Protein AF-C2G5Q7-F1 (afdb_monomer_lite)

Radius of gyration: 16.46 Å; chains: 1; bounding box: 46×24×46 Å

Foldseek 3Di:
DDDDPPDDPVVVVVVVVVVVVQVVVLLVLLVLLCVVVVHDSVQKDFPDWDWDQDPPPPRDIDIDTDIAGPDPVGPCSVVVCVVCVVVSVCCVVDPDPPD

Sequence (99 aa):
MFFSETDLPHVKAQSNGVRSGYYSAAFLLQRILADRLDVDPTEIEIADISMKVLEDGTNRRIAEIILTDELPNGSGFVRFLYNDFQNILSEAMEPSNMN

pLDDT: mean 89.62, std 10.53, range [45.81, 97.69]

Organism: NCBI:txid525372

Structur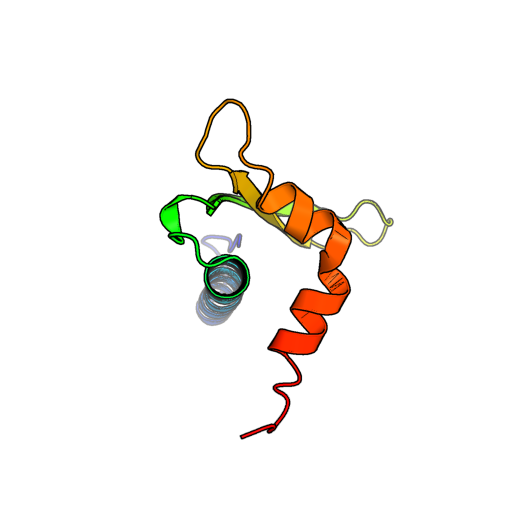e (mmCIF, N/CA/C/O backbone):
data_AF-C2G5Q7-F1
#
_entry.id   AF-C2G5Q7-F1
#
loop_
_atom_site.group_PDB
_atom_site.id
_atom_site.type_symbol
_atom_site.label_atom_id
_atom_site.label_alt_id
_atom_site.label_comp_id
_atom_site.label_asym_id
_atom_site.label_entity_id
_atom_site.label_seq_id
_atom_site.pdbx_PDB_ins_code
_atom_site.Cartn_x
_atom_site.Cartn_y
_atom_site.Cartn_z
_atom_site.occupancy
_atom_site.B_iso_or_equiv
_atom_site.auth_seq_id
_atom_site.auth_comp_id
_atom_site.auth_asym_id
_atom_site.auth_atom_id
_atom_site.pdbx_PDB_model_num
ATOM 1 N N . MET A 1 1 ? -9.479 0.854 15.347 1.00 57.69 1 MET A N 1
ATOM 2 C CA . MET A 1 1 ? -9.819 2.024 14.500 1.00 57.69 1 MET A CA 1
ATOM 3 C C . MET A 1 1 ? -11.041 2.794 14.986 1.00 57.69 1 MET A C 1
ATOM 5 O O . MET A 1 1 ? -11.039 4.002 14.814 1.00 57.69 1 MET A O 1
ATOM 9 N N . PHE A 1 2 ? -12.014 2.156 15.649 1.00 58.06 2 PHE A N 1
ATOM 10 C CA . PHE A 1 2 ? -12.941 2.866 16.532 1.00 58.06 2 PHE A CA 1
ATOM 11 C C . PHE A 1 2 ? -12.643 2.468 17.965 1.00 58.06 2 PHE A C 1
ATOM 13 O O . PHE A 1 2 ? -12.626 1.281 18.284 1.00 58.06 2 PHE A O 1
ATOM 20 N N . PHE A 1 3 ? -12.381 3.469 18.785 1.00 57.62 3 PHE A N 1
ATOM 21 C CA . PHE A 1 3 ? -12.600 3.392 20.212 1.00 57.62 3 PHE A CA 1
ATOM 22 C C . PHE A 1 3 ? -13.836 4.239 20.509 1.00 57.62 3 PHE A C 1
ATOM 24 O O . PHE A 1 3 ? -14.037 5.282 19.885 1.00 57.62 3 PHE A O 1
ATOM 31 N N . SER A 1 4 ? -14.677 3.792 21.429 1.00 67.62 4 SER A N 1
ATOM 32 C CA . SER A 1 4 ? -15.713 4.640 22.001 1.00 67.62 4 SER A CA 1
ATOM 33 C C . SER A 1 4 ? -15.055 5.737 22.838 1.00 67.62 4 SER A C 1
ATOM 35 O O . SER A 1 4 ? -14.019 5.518 23.473 1.00 67.62 4 SER A O 1
ATOM 37 N N . GLU A 1 5 ? -15.665 6.918 22.920 1.00 63.44 5 GLU A N 1
ATOM 38 C CA . GLU A 1 5 ? -15.238 7.935 23.890 1.00 63.44 5 GLU A CA 1
ATOM 39 C C . GLU A 1 5 ? -15.291 7.408 25.330 1.00 63.44 5 GLU A C 1
ATOM 41 O O . GLU A 1 5 ? -14.514 7.851 26.176 1.00 63.44 5 GLU A O 1
ATOM 46 N N . THR A 1 6 ? -16.115 6.389 25.576 1.00 76.88 6 THR A N 1
ATOM 47 C CA . THR A 1 6 ? -16.237 5.694 26.859 1.00 76.88 6 THR A CA 1
ATOM 48 C C . THR A 1 6 ? -15.175 4.617 27.093 1.00 76.88 6 THR A C 1
ATOM 50 O O . THR A 1 6 ? -15.133 4.054 28.184 1.00 76.88 6 THR A O 1
ATOM 53 N N . ASP A 1 7 ? -14.334 4.295 26.105 1.00 81.44 7 ASP A N 1
ATOM 54 C CA . ASP A 1 7 ? -13.329 3.241 26.255 1.00 81.44 7 ASP A CA 1
ATOM 55 C C . ASP A 1 7 ? -12.216 3.652 27.221 1.00 81.44 7 ASP A C 1
ATOM 57 O O . ASP A 1 7 ? -11.796 4.814 27.288 1.00 81.44 7 ASP A O 1
ATOM 61 N N . LEU A 1 8 ? -11.689 2.659 27.941 1.00 88.00 8 LEU A N 1
ATOM 62 C CA . LEU A 1 8 ? -10.557 2.849 28.840 1.00 88.00 8 LEU A CA 1
ATOM 63 C C . LEU A 1 8 ? -9.333 3.368 28.057 1.00 88.00 8 LEU A C 1
ATOM 65 O O . LEU A 1 8 ? -9.108 2.954 26.916 1.00 88.00 8 LEU A O 1
ATOM 69 N N . PRO A 1 9 ? -8.481 4.221 28.657 1.00 85.19 9 PRO A N 1
ATOM 70 C CA . PRO A 1 9 ? -7.353 4.835 27.951 1.00 85.19 9 PRO A CA 1
ATOM 71 C C . PRO A 1 9 ? -6.410 3.840 27.257 1.00 85.19 9 PRO A C 1
ATOM 73 O O . PRO A 1 9 ? -5.950 4.098 26.147 1.00 85.19 9 PRO A O 1
ATOM 76 N N . HIS A 1 10 ? -6.154 2.680 27.868 1.00 84.19 10 HIS A N 1
ATOM 77 C CA . HIS A 1 10 ? -5.281 1.658 27.286 1.00 84.19 10 HIS A CA 1
ATOM 78 C C . HIS A 1 10 ? -5.910 0.958 26.068 1.00 84.19 10 HIS A C 1
ATOM 80 O O . HIS A 1 10 ? -5.193 0.622 25.130 1.00 84.19 10 HIS A O 1
ATOM 86 N N . VAL A 1 11 ? -7.241 0.809 26.030 1.00 84.00 11 VAL A N 1
ATOM 87 C CA . VAL A 1 11 ? -7.979 0.275 24.869 1.00 84.00 11 VAL A CA 1
ATOM 88 C C . VAL A 1 11 ? -7.882 1.249 23.692 1.00 84.00 11 VAL A C 1
ATOM 90 O O . VAL A 1 11 ? -7.595 0.845 22.563 1.00 84.00 11 VAL A O 1
ATOM 93 N N . LYS A 1 12 ? -8.028 2.554 23.962 1.00 83.38 12 LYS A N 1
ATOM 94 C CA . LYS A 1 12 ? -7.824 3.613 22.959 1.00 83.38 12 LYS A CA 1
ATOM 95 C C . LYS A 1 12 ? -6.401 3.590 22.404 1.00 83.38 12 LYS A C 1
ATOM 97 O O . LYS A 1 12 ? -6.214 3.584 21.188 1.00 83.38 12 LYS A O 1
ATOM 102 N N . ALA A 1 13 ? -5.405 3.525 23.290 1.00 84.75 13 ALA A N 1
ATOM 103 C CA . ALA A 1 13 ? -3.995 3.459 22.914 1.00 84.75 13 ALA A CA 1
ATOM 104 C C . ALA A 1 13 ? -3.688 2.226 22.047 1.00 84.75 13 ALA A C 1
ATOM 106 O O . ALA A 1 13 ? -3.049 2.356 21.005 1.00 84.75 13 ALA A O 1
ATOM 107 N N . GLN A 1 14 ? -4.211 1.054 22.416 1.00 85.88 14 GLN A N 1
ATOM 108 C CA . GLN A 1 14 ? -4.064 -0.170 21.628 1.00 85.88 14 GLN A CA 1
ATOM 109 C C . GLN A 1 14 ? -4.706 -0.035 20.239 1.00 85.88 14 GLN A C 1
ATOM 111 O O . GLN A 1 14 ? -4.072 -0.352 19.235 1.00 85.88 14 GLN A O 1
ATOM 116 N N . SER A 1 15 ? -5.937 0.483 20.155 1.00 86.06 15 SER A N 1
ATOM 117 C CA . SER A 1 15 ? -6.619 0.719 18.874 1.00 86.06 15 SER A CA 1
ATOM 118 C C . SER A 1 15 ? -5.839 1.679 17.966 1.00 86.06 15 SER A C 1
ATOM 120 O O . SER A 1 15 ? -5.809 1.481 16.748 1.00 86.06 15 SER A O 1
ATOM 122 N N . ASN A 1 16 ? -5.199 2.699 18.543 1.00 88.75 16 ASN A N 1
ATOM 123 C CA . ASN A 1 16 ? -4.334 3.618 17.807 1.00 88.75 16 ASN A CA 1
ATOM 124 C C . ASN A 1 16 ? -3.049 2.939 17.332 1.00 88.75 16 ASN A C 1
ATOM 126 O O . ASN A 1 16 ? -2.679 3.124 16.180 1.00 88.75 16 ASN A O 1
ATOM 130 N N . GLY A 1 17 ? -2.419 2.104 18.161 1.00 91.75 17 GLY A N 1
ATOM 131 C CA . GLY A 1 17 ? -1.251 1.316 17.756 1.00 91.75 17 GLY A CA 1
ATOM 132 C C . GLY A 1 17 ? -1.552 0.401 16.566 1.00 91.75 17 GLY A C 1
ATOM 133 O O . GLY A 1 17 ? -0.809 0.393 15.589 1.00 91.75 17 GLY A O 1
ATOM 134 N N . VAL A 1 18 ? -2.695 -0.294 16.598 1.00 90.75 18 VAL A N 1
ATOM 135 C CA . VAL A 1 18 ? -3.166 -1.118 15.471 1.00 90.75 18 VAL A CA 1
ATOM 136 C C . VAL A 1 18 ? -3.398 -0.266 14.220 1.00 90.75 18 VAL A C 1
ATOM 138 O O . VAL A 1 18 ? -2.964 -0.641 13.135 1.00 90.75 18 VAL A O 1
ATOM 141 N N . ARG A 1 19 ? -4.044 0.902 14.361 1.00 89.88 19 ARG A N 1
ATOM 142 C CA . ARG A 1 19 ? -4.258 1.840 13.247 1.00 89.88 19 ARG A CA 1
ATOM 143 C C . ARG A 1 19 ? -2.929 2.2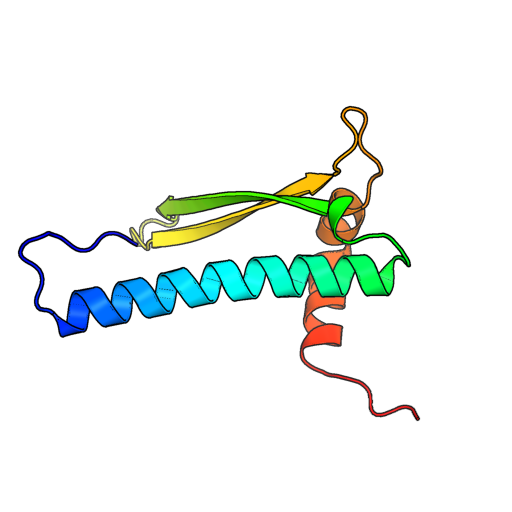66 12.624 1.00 89.88 19 ARG A C 1
ATOM 145 O O . ARG A 1 19 ? -2.787 2.168 11.410 1.00 89.88 19 ARG A O 1
ATOM 152 N N . SER A 1 20 ? -1.972 2.699 13.440 1.00 93.62 20 SER A N 1
ATOM 153 C CA . SER A 1 20 ? -0.642 3.097 12.978 1.00 93.62 20 SER A CA 1
ATOM 154 C C . SER A 1 20 ? 0.076 1.958 12.258 1.00 93.62 20 SER A C 1
ATOM 156 O O . SER A 1 20 ? 0.669 2.201 11.216 1.00 93.62 20 SER A O 1
ATOM 158 N N . GLY A 1 21 ? -0.047 0.719 12.747 1.00 95.38 21 GLY A N 1
ATOM 159 C CA . GLY A 1 21 ? 0.520 -0.460 12.088 1.00 95.38 21 GLY A CA 1
ATOM 160 C C . GLY A 1 21 ? 0.035 -0.641 10.647 1.00 95.38 21 GLY A C 1
ATOM 161 O O . GLY A 1 21 ? 0.846 -0.921 9.769 1.00 95.38 21 GLY A O 1
ATOM 162 N N . TYR A 1 22 ? -1.253 -0.410 10.373 1.00 95.56 22 TYR A N 1
ATOM 163 C CA . TYR A 1 22 ? -1.784 -0.483 9.007 1.00 95.56 22 TYR A CA 1
ATOM 164 C C . TYR A 1 22 ? -1.277 0.641 8.098 1.00 95.56 22 TYR A C 1
ATOM 166 O O . TYR A 1 22 ? -0.933 0.366 6.952 1.00 95.56 22 TYR A O 1
ATOM 174 N N . TYR A 1 23 ? -1.167 1.878 8.598 1.00 95.00 23 TYR A N 1
ATOM 175 C CA . TYR A 1 23 ? -0.536 2.957 7.824 1.00 95.00 23 TYR A CA 1
ATOM 176 C C . TYR A 1 23 ? 0.924 2.628 7.518 1.00 95.00 23 TYR A C 1
ATOM 178 O O . TYR A 1 23 ? 1.344 2.733 6.371 1.00 95.00 23 TYR A O 1
ATOM 186 N N . SER A 1 24 ? 1.687 2.170 8.515 1.00 96.75 24 SER A N 1
ATOM 187 C CA . SER A 1 24 ? 3.074 1.749 8.310 1.00 96.75 24 SER A CA 1
ATOM 188 C C . SER A 1 24 ? 3.182 0.635 7.270 1.00 96.75 24 SER A C 1
ATOM 190 O O . SER A 1 24 ? 4.031 0.721 6.390 1.00 96.75 24 SER A O 1
ATOM 192 N N . ALA A 1 25 ? 2.304 -0.371 7.319 1.00 95.12 25 ALA A N 1
ATOM 193 C CA . ALA A 1 25 ? 2.280 -1.446 6.332 1.00 95.12 25 ALA A CA 1
ATOM 194 C C . ALA A 1 25 ? 1.996 -0.931 4.910 1.00 95.12 25 ALA A C 1
ATOM 196 O O . ALA A 1 25 ? 2.669 -1.353 3.973 1.00 95.12 25 ALA A O 1
ATOM 197 N N . ALA A 1 26 ? 1.053 0.003 4.746 1.00 96.44 26 ALA A N 1
ATOM 198 C CA . ALA A 1 26 ? 0.735 0.589 3.444 1.00 96.44 26 ALA A CA 1
ATOM 199 C C . ALA A 1 26 ? 1.933 1.342 2.837 1.00 96.44 26 ALA A C 1
ATOM 201 O O . ALA A 1 26 ? 2.284 1.107 1.683 1.00 96.44 26 ALA A O 1
ATOM 202 N N . PHE A 1 27 ? 2.609 2.181 3.630 1.00 96.25 27 PHE A N 1
ATOM 203 C CA . PHE A 1 27 ? 3.800 2.912 3.178 1.00 96.25 27 PHE A CA 1
ATOM 204 C C . PHE A 1 27 ? 4.997 1.995 2.900 1.00 96.25 27 PHE A C 1
ATOM 206 O O . PHE A 1 27 ? 5.743 2.231 1.952 1.00 96.25 27 PHE A O 1
ATOM 213 N N . LEU A 1 28 ? 5.183 0.930 3.687 1.00 95.94 28 LEU A N 1
ATOM 214 C CA . LEU A 1 28 ? 6.220 -0.066 3.405 1.00 95.94 28 LEU A CA 1
ATOM 215 C C . LEU A 1 28 ? 5.956 -0.770 2.074 1.00 95.94 28 LEU A C 1
ATOM 217 O O . LEU A 1 28 ? 6.866 -0.877 1.258 1.00 95.94 28 LEU A O 1
ATOM 221 N N . LEU A 1 29 ? 4.714 -1.195 1.829 1.00 95.19 29 LEU A N 1
ATOM 222 C CA . LEU A 1 29 ? 4.335 -1.865 0.587 1.00 95.19 29 LEU A CA 1
ATOM 223 C C . LEU A 1 29 ? 4.536 -0.962 -0.637 1.00 95.19 29 LEU A C 1
ATOM 225 O O . LEU A 1 29 ? 5.103 -1.406 -1.632 1.00 95.19 29 LEU A O 1
ATOM 229 N N . GLN A 1 30 ? 4.135 0.311 -0.535 1.00 96.94 30 GLN A N 1
ATOM 230 C CA . GLN A 1 30 ? 4.394 1.334 -1.552 1.00 96.94 30 GLN A CA 1
ATOM 231 C C . GLN A 1 30 ? 5.894 1.446 -1.845 1.00 96.94 30 GLN A C 1
ATOM 233 O O . GLN A 1 30 ? 6.304 1.398 -3.001 1.00 96.94 30 GLN A O 1
ATOM 238 N N . ARG A 1 31 ? 6.727 1.555 -0.801 1.00 96.56 31 ARG A N 1
ATOM 239 C CA . ARG A 1 31 ? 8.169 1.744 -0.970 1.00 96.56 31 ARG A CA 1
ATOM 240 C C . ARG A 1 31 ? 8.858 0.516 -1.559 1.00 96.56 31 ARG A C 1
ATOM 242 O O . ARG A 1 31 ? 9.712 0.688 -2.417 1.00 96.56 31 ARG A O 1
ATOM 249 N N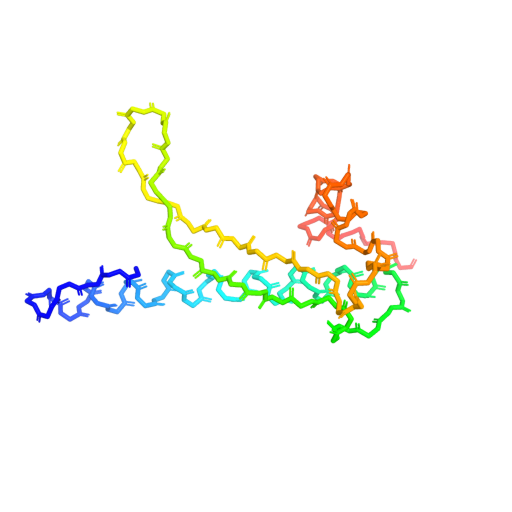 . ILE A 1 32 ? 8.480 -0.687 -1.129 1.00 95.19 32 ILE A N 1
ATOM 250 C CA . ILE A 1 32 ? 8.994 -1.950 -1.680 1.00 95.19 32 ILE A CA 1
ATOM 251 C C . ILE A 1 32 ? 8.662 -2.049 -3.169 1.00 95.19 32 ILE A C 1
ATOM 253 O O . ILE A 1 32 ? 9.523 -2.392 -3.974 1.00 95.19 32 ILE A O 1
ATOM 257 N N . LEU A 1 33 ? 7.420 -1.733 -3.544 1.00 95.88 33 LEU A N 1
ATOM 258 C CA . LEU A 1 33 ? 6.999 -1.772 -4.940 1.00 95.88 33 LEU A CA 1
ATOM 259 C C . LEU A 1 33 ? 7.743 -0.731 -5.785 1.00 95.88 33 LEU A C 1
ATOM 261 O O . LEU A 1 33 ? 8.210 -1.061 -6.871 1.00 95.88 33 LEU A O 1
ATOM 265 N N . ALA A 1 34 ? 7.869 0.495 -5.273 1.00 96.50 34 ALA A N 1
ATOM 266 C CA . ALA A 1 34 ? 8.562 1.581 -5.954 1.00 96.50 34 ALA A CA 1
ATOM 267 C C . ALA A 1 34 ? 10.043 1.255 -6.199 1.00 96.50 34 ALA A C 1
ATOM 269 O O . ALA A 1 34 ? 10.538 1.411 -7.309 1.00 96.50 34 ALA A O 1
ATOM 270 N N . ASP A 1 35 ? 10.721 0.723 -5.178 1.00 94.50 35 ASP A N 1
ATOM 271 C CA . ASP A 1 35 ? 12.121 0.295 -5.258 1.00 94.50 35 ASP A CA 1
ATOM 272 C C . ASP A 1 35 ? 12.306 -0.859 -6.257 1.00 94.50 35 ASP A C 1
ATOM 274 O O . ASP A 1 35 ? 13.212 -0.834 -7.085 1.00 94.50 35 ASP A O 1
ATOM 278 N N . ARG A 1 36 ? 11.393 -1.840 -6.253 1.00 92.50 36 ARG A N 1
ATOM 279 C CA . ARG A 1 36 ? 11.428 -2.979 -7.185 1.00 92.50 36 ARG A CA 1
ATOM 280 C C . ARG A 1 36 ? 11.253 -2.565 -8.644 1.00 92.50 36 ARG A C 1
ATOM 282 O O . ARG A 1 36 ? 11.844 -3.190 -9.522 1.00 92.50 36 ARG A O 1
ATOM 289 N N . LEU A 1 37 ? 10.384 -1.593 -8.907 1.00 94.88 37 LEU A N 1
ATOM 290 C CA . LEU A 1 37 ? 10.047 -1.160 -10.263 1.00 94.88 37 LEU A CA 1
ATOM 291 C C . LEU A 1 37 ? 10.919 -0.001 -10.764 1.00 94.88 37 LEU A C 1
ATOM 293 O O . LEU A 1 37 ? 10.784 0.358 -11.930 1.00 94.88 37 LEU A O 1
ATOM 297 N N . ASP A 1 38 ? 11.810 0.532 -9.921 1.00 96.19 38 ASP A N 1
ATOM 298 C CA . ASP A 1 38 ? 12.623 1.724 -10.198 1.00 96.19 38 ASP A CA 1
ATOM 299 C C . ASP A 1 38 ? 11.755 2.936 -10.591 1.00 96.19 38 ASP A C 1
ATOM 301 O O . ASP A 1 38 ? 11.947 3.575 -11.625 1.00 96.19 38 ASP A O 1
ATOM 305 N N . VAL A 1 39 ? 10.740 3.210 -9.765 1.00 95.69 39 VAL A N 1
ATOM 306 C CA . VAL A 1 39 ? 9.767 4.301 -9.950 1.00 95.69 39 VAL A CA 1
ATOM 307 C C . VAL A 1 39 ? 9.716 5.201 -8.721 1.00 95.69 39 VAL A C 1
ATOM 309 O O . VAL A 1 39 ? 10.125 4.806 -7.622 1.00 95.69 39 VAL A O 1
ATOM 312 N N . ASP A 1 40 ? 9.199 6.421 -8.877 1.00 96.88 40 ASP A N 1
ATOM 313 C CA . ASP A 1 40 ? 8.992 7.282 -7.713 1.00 96.88 40 ASP A CA 1
ATOM 314 C C . ASP A 1 40 ? 7.833 6.719 -6.864 1.00 96.88 40 ASP A C 1
ATOM 316 O O . ASP A 1 40 ? 6.783 6.371 -7.409 1.00 96.88 40 ASP A O 1
ATOM 320 N N . PRO A 1 41 ? 7.961 6.612 -5.525 1.00 95.94 41 PRO A N 1
ATOM 321 C CA . PRO A 1 41 ? 6.849 6.199 -4.675 1.00 95.94 41 PRO A CA 1
ATOM 322 C C . PRO A 1 41 ? 5.571 7.015 -4.860 1.00 95.94 41 PRO A C 1
ATOM 324 O O . PRO A 1 41 ? 4.500 6.480 -4.581 1.00 95.94 41 PRO A O 1
ATOM 327 N N . THR A 1 42 ? 5.655 8.281 -5.290 1.00 94.81 42 THR A N 1
ATOM 328 C CA . THR A 1 42 ? 4.459 9.097 -5.550 1.00 94.81 42 THR A CA 1
ATOM 329 C C . THR A 1 42 ? 3.601 8.536 -6.676 1.00 94.81 42 THR A C 1
ATOM 331 O O . THR A 1 42 ? 2.393 8.736 -6.642 1.00 94.81 42 THR A O 1
ATOM 334 N N . GLU A 1 43 ? 4.185 7.767 -7.603 1.00 96.62 43 GLU A N 1
ATOM 335 C CA . GLU A 1 43 ? 3.453 7.138 -8.708 1.00 96.62 43 GLU A CA 1
ATOM 336 C C . GLU A 1 43 ? 2.505 6.015 -8.243 1.00 96.62 43 GLU A C 1
ATOM 338 O O . GLU A 1 43 ? 1.640 5.568 -9.002 1.00 96.62 43 GLU A O 1
ATOM 343 N N . ILE A 1 44 ? 2.658 5.546 -6.998 1.00 97.12 44 ILE A N 1
ATOM 344 C CA . ILE A 1 44 ? 1.798 4.552 -6.348 1.00 97.12 44 ILE A CA 1
ATOM 345 C C . ILE A 1 44 ? 1.101 5.240 -5.177 1.00 97.12 44 ILE A C 1
ATOM 347 O O . ILE A 1 44 ? 1.698 5.449 -4.128 1.00 97.12 44 ILE A O 1
ATOM 351 N N . GLU A 1 45 ? -0.176 5.564 -5.297 1.00 96.38 45 GLU A N 1
ATOM 352 C CA . GLU A 1 45 ? -0.909 6.269 -4.250 1.00 96.38 45 GLU A CA 1
ATOM 353 C C . GLU A 1 45 ? -1.596 5.310 -3.272 1.00 96.38 45 GLU A C 1
ATOM 355 O O . GLU A 1 45 ? -2.218 4.317 -3.658 1.00 96.38 45 GLU A O 1
ATOM 360 N N . ILE A 1 46 ? -1.557 5.657 -1.983 1.00 96.81 46 ILE A N 1
ATOM 361 C CA . ILE A 1 46 ? -2.409 5.047 -0.957 1.00 96.81 46 ILE A CA 1
ATOM 362 C C . ILE A 1 46 ? -3.725 5.827 -0.932 1.00 96.81 46 ILE A C 1
ATOM 364 O O . ILE A 1 46 ? -3.831 6.851 -0.256 1.00 96.81 46 ILE A O 1
ATOM 368 N N . ALA A 1 47 ? -4.718 5.350 -1.681 1.00 95.50 47 ALA A N 1
ATOM 369 C CA . ALA A 1 47 ? -5.994 6.039 -1.856 1.00 95.50 47 ALA A CA 1
ATOM 370 C C . ALA A 1 47 ? -6.835 6.055 -0.572 1.00 95.50 47 ALA A C 1
ATOM 372 O O . ALA A 1 47 ? -7.462 7.064 -0.254 1.00 95.50 47 ALA A O 1
ATOM 373 N N . ASP A 1 48 ? -6.857 4.943 0.168 1.00 95.88 48 ASP A N 1
ATOM 374 C CA . ASP A 1 48 ? -7.567 4.858 1.444 1.00 95.88 48 ASP A CA 1
ATOM 375 C C . ASP A 1 48 ? -7.055 3.693 2.305 1.00 95.88 48 ASP A C 1
ATOM 377 O O . ASP A 1 48 ? -6.506 2.706 1.806 1.00 95.88 48 ASP A O 1
ATOM 381 N N . ILE A 1 49 ? -7.264 3.802 3.617 1.00 94.81 49 ILE A N 1
ATOM 382 C CA . ILE A 1 49 ? -7.124 2.696 4.566 1.00 94.81 49 ILE A CA 1
ATOM 383 C C . ILE A 1 49 ? -8.401 2.636 5.397 1.00 94.81 49 ILE A C 1
ATOM 385 O O . ILE A 1 49 ? -8.546 3.329 6.411 1.00 94.81 49 ILE A O 1
ATOM 389 N N . SER A 1 50 ? -9.323 1.784 4.963 1.00 92.31 50 SER A N 1
ATOM 390 C CA . SER A 1 50 ? -10.658 1.672 5.536 1.00 92.31 50 SER A CA 1
ATOM 391 C C . SER A 1 50 ? -10.783 0.427 6.417 1.00 92.31 50 SER A C 1
ATOM 393 O O . SER A 1 50 ? -9.938 -0.469 6.410 1.00 92.31 50 SER A O 1
ATOM 395 N N . MET A 1 51 ? -11.829 0.370 7.239 1.00 89.88 51 MET A N 1
ATOM 396 C CA . MET A 1 51 ? -12.152 -0.823 8.018 1.00 89.88 51 MET A CA 1
ATOM 397 C C . MET A 1 51 ? -13.321 -1.548 7.368 1.00 89.88 51 MET A C 1
ATOM 399 O O . MET A 1 51 ? -14.354 -0.940 7.093 1.00 89.88 51 MET A O 1
ATOM 403 N N . LYS A 1 52 ? -13.174 -2.860 7.200 1.00 91.56 52 LYS A N 1
ATOM 404 C CA . LYS A 1 52 ? -14.177 -3.722 6.585 1.00 91.56 52 LYS A CA 1
ATOM 405 C C . LYS A 1 52 ? -14.551 -4.858 7.523 1.00 91.56 52 LYS A C 1
ATOM 407 O O . LYS A 1 52 ? -13.704 -5.396 8.239 1.00 91.56 52 LYS A O 1
ATOM 412 N N . VAL A 1 53 ? -15.828 -5.223 7.529 1.00 91.00 53 VAL A N 1
ATOM 413 C CA . VAL A 1 53 ? -16.286 -6.450 8.184 1.00 91.00 53 VAL A CA 1
ATOM 414 C C . VAL A 1 53 ? -16.085 -7.600 7.208 1.00 91.00 53 VAL A C 1
ATOM 416 O O . VAL A 1 53 ? -16.478 -7.510 6.048 1.00 91.00 53 VAL A O 1
ATOM 419 N N . LEU A 1 54 ? -15.445 -8.667 7.669 1.00 90.31 54 LEU A N 1
ATOM 420 C CA . LEU A 1 54 ? -15.209 -9.855 6.871 1.00 90.31 54 LEU A CA 1
ATOM 421 C C . LEU A 1 54 ? -16.517 -10.646 6.733 1.00 90.31 54 LEU A C 1
ATOM 423 O O . LEU A 1 54 ? -17.135 -11.026 7.729 1.00 90.31 54 LEU A O 1
ATOM 427 N N . GLU A 1 55 ? -16.932 -10.896 5.493 1.00 89.75 55 GLU A N 1
ATOM 428 C CA . GLU A 1 55 ? -18.171 -11.610 5.148 1.00 89.75 55 GLU A CA 1
ATOM 429 C C . GLU A 1 55 ? -18.016 -13.142 5.246 1.00 89.75 55 GLU A C 1
ATOM 431 O O . GLU A 1 55 ? -18.474 -13.894 4.394 1.00 89.75 55 GLU A O 1
ATOM 436 N N . ASP A 1 56 ? -17.350 -13.630 6.291 1.00 91.38 56 ASP A N 1
ATOM 437 C CA . ASP A 1 56 ? -17.109 -15.060 6.542 1.00 91.38 56 ASP A CA 1
ATOM 438 C C . ASP A 1 56 ? -17.972 -15.619 7.692 1.00 91.38 56 ASP A C 1
ATOM 440 O O . ASP A 1 56 ? -17.719 -16.705 8.210 1.00 91.38 56 ASP A O 1
ATOM 444 N N . GLY A 1 57 ? -18.970 -14.849 8.140 1.00 89.56 57 GLY A N 1
ATOM 445 C CA . GLY A 1 57 ? -19.831 -15.190 9.275 1.00 89.56 57 GLY A CA 1
ATOM 446 C C . GLY A 1 57 ? -19.175 -15.019 10.652 1.00 89.56 57 GLY A C 1
ATOM 447 O O . GLY A 1 57 ? -19.853 -15.186 11.663 1.00 89.56 57 GLY A O 1
ATOM 448 N N . THR A 1 58 ? -17.891 -14.643 10.727 1.00 90.94 58 THR A N 1
ATOM 449 C CA . THR A 1 58 ? -17.179 -14.432 12.004 1.00 90.94 58 THR A CA 1
ATOM 450 C C . THR A 1 58 ? -17.348 -13.021 12.567 1.00 90.94 58 THR A C 1
ATOM 452 O O . THR A 1 58 ? -16.975 -12.769 13.714 1.00 90.94 58 THR A O 1
ATOM 455 N N . ASN A 1 59 ? -17.890 -12.090 11.770 1.00 87.12 59 ASN A N 1
ATOM 456 C CA . ASN A 1 59 ? -18.033 -10.669 12.107 1.00 87.12 59 ASN A CA 1
ATOM 457 C C . ASN A 1 59 ? -16.695 -10.000 12.498 1.00 87.12 59 ASN A C 1
ATOM 459 O O . ASN A 1 59 ? -16.661 -8.997 13.219 1.00 87.12 59 ASN A O 1
ATOM 463 N N . ARG A 1 60 ? -15.569 -10.573 12.046 1.00 88.31 60 ARG A N 1
ATOM 464 C CA . ARG A 1 60 ? -14.234 -10.011 12.254 1.00 88.31 60 ARG A CA 1
ATOM 465 C C . ARG A 1 60 ? -14.091 -8.718 11.465 1.00 88.31 60 ARG A C 1
ATOM 467 O O . ARG A 1 60 ? -14.594 -8.590 10.354 1.00 88.31 60 ARG A O 1
ATOM 474 N N . ARG A 1 61 ? -13.369 -7.761 12.042 1.00 87.25 61 ARG A N 1
ATOM 475 C CA . ARG A 1 61 ? -13.016 -6.501 11.383 1.00 87.25 61 ARG A CA 1
ATOM 476 C C . ARG A 1 61 ? -11.580 -6.583 10.896 1.00 87.25 61 ARG A C 1
ATOM 478 O O . ARG A 1 61 ? -10.698 -6.960 11.665 1.00 87.25 61 ARG A O 1
ATOM 485 N N . ILE A 1 62 ? -11.365 -6.200 9.650 1.00 90.69 62 ILE A N 1
ATOM 486 C CA . ILE A 1 62 ? -10.054 -6.106 9.011 1.00 90.69 62 ILE A CA 1
ATOM 487 C C . ILE A 1 62 ? -9.823 -4.670 8.541 1.00 90.69 62 ILE A C 1
ATOM 489 O O . ILE A 1 62 ? -10.777 -3.902 8.404 1.00 90.69 62 ILE A O 1
ATOM 493 N N . ALA A 1 63 ? -8.568 -4.304 8.301 1.00 92.31 63 ALA A N 1
ATOM 494 C CA . ALA A 1 63 ? -8.264 -3.111 7.523 1.00 92.31 63 ALA A CA 1
ATOM 495 C C . ALA A 1 63 ? -8.129 -3.484 6.044 1.00 92.31 63 ALA A C 1
ATOM 497 O O . ALA A 1 63 ? -7.564 -4.527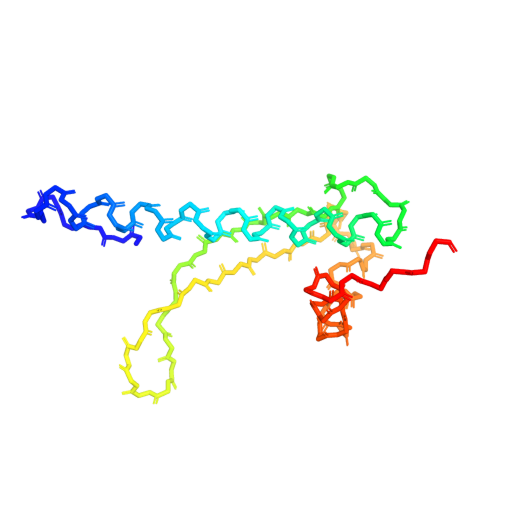 5.714 1.00 92.31 63 ALA A O 1
ATOM 498 N N . GLU A 1 64 ? -8.642 -2.625 5.177 1.00 94.12 64 GLU A N 1
ATOM 499 C CA . GLU A 1 64 ? -8.509 -2.692 3.728 1.00 94.12 64 GLU A CA 1
ATOM 500 C C . GLU A 1 64 ? -7.589 -1.543 3.305 1.00 94.12 64 GLU A C 1
ATOM 502 O O . GLU A 1 64 ? -7.899 -0.379 3.548 1.00 94.12 64 GLU A O 1
ATOM 507 N N . ILE A 1 65 ? -6.426 -1.878 2.739 1.00 96.00 65 ILE A N 1
ATOM 508 C CA . ILE A 1 65 ? -5.484 -0.908 2.168 1.00 96.00 65 ILE A CA 1
ATOM 509 C C . ILE A 1 65 ? -5.787 -0.827 0.676 1.00 96.00 65 ILE A C 1
ATOM 511 O O . ILE A 1 65 ? -5.729 -1.843 -0.018 1.00 96.00 65 ILE A O 1
ATOM 515 N N . ILE A 1 66 ? -6.110 0.369 0.193 1.00 96.38 66 ILE A N 1
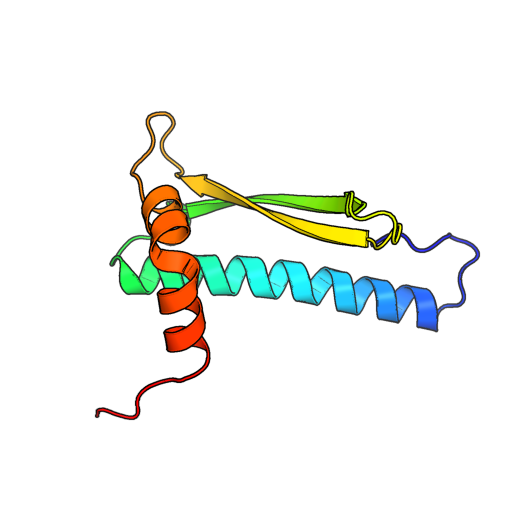ATOM 516 C CA . ILE A 1 66 ? -6.465 0.618 -1.202 1.00 96.38 66 ILE A CA 1
ATOM 517 C C . ILE A 1 66 ? -5.318 1.389 -1.849 1.00 96.38 66 ILE A C 1
ATOM 519 O O . ILE A 1 66 ? -4.965 2.480 -1.402 1.00 96.38 66 ILE A O 1
ATOM 523 N N . LEU A 1 67 ? -4.745 0.805 -2.901 1.00 96.81 67 LEU A N 1
ATOM 524 C CA . LEU A 1 67 ? -3.677 1.398 -3.700 1.00 96.81 67 LEU A CA 1
ATOM 525 C C . LEU A 1 67 ? -4.190 1.723 -5.104 1.00 96.81 67 LEU A C 1
ATOM 527 O O . LEU A 1 67 ? -5.021 0.987 -5.642 1.00 96.81 67 LEU A O 1
ATOM 531 N N . THR A 1 68 ? -3.673 2.790 -5.704 1.00 96.94 68 THR A N 1
ATOM 532 C CA . THR A 1 68 ? -3.912 3.153 -7.108 1.00 96.94 68 THR A CA 1
ATOM 533 C C . THR A 1 68 ? -2.626 3.648 -7.758 1.00 96.94 68 THR A C 1
ATOM 535 O O . THR A 1 68 ? -1.710 4.085 -7.071 1.00 96.94 68 THR A O 1
ATOM 538 N N . ASP A 1 69 ? -2.550 3.562 -9.081 1.00 97.19 69 ASP A N 1
ATOM 539 C CA . ASP A 1 69 ? -1.535 4.302 -9.828 1.00 97.19 69 ASP A CA 1
ATOM 540 C C . ASP A 1 69 ? -1.906 5.801 -9.818 1.00 97.19 69 ASP A C 1
ATOM 542 O O . ASP A 1 69 ? -3.096 6.130 -9.824 1.00 97.19 69 ASP A O 1
ATOM 546 N N . GLU A 1 70 ? -0.913 6.694 -9.834 1.00 95.25 70 GLU A N 1
ATOM 547 C CA . GLU A 1 70 ? -1.107 8.158 -9.888 1.00 95.25 70 GLU A CA 1
ATOM 548 C C . GLU A 1 70 ? -1.780 8.603 -11.200 1.00 95.25 70 GLU A C 1
ATOM 550 O O . GLU A 1 70 ? -2.615 9.511 -11.236 1.00 95.25 70 GLU A O 1
ATOM 555 N N . LEU A 1 71 ? -1.433 7.951 -12.316 1.00 93.38 71 LEU A N 1
ATOM 556 C CA . LEU A 1 71 ? -1.947 8.333 -13.626 1.00 93.38 71 LEU A CA 1
ATOM 557 C C . LEU A 1 71 ? -3.411 7.886 -13.820 1.00 93.38 71 LEU A C 1
ATOM 559 O O . LEU A 1 71 ? -3.711 6.700 -13.664 1.00 93.38 71 LEU A O 1
ATOM 563 N N . PRO A 1 72 ? -4.321 8.766 -14.293 1.00 88.06 72 PRO A N 1
ATOM 564 C CA . PRO A 1 72 ? -5.738 8.425 -14.481 1.00 88.06 72 PRO A CA 1
ATOM 565 C C . PRO A 1 72 ? -6.011 7.279 -15.463 1.00 88.06 72 PRO A C 1
ATOM 567 O O . PRO A 1 72 ? -7.044 6.618 -15.387 1.00 88.06 72 PRO A O 1
ATOM 570 N N . ASN A 1 73 ? -5.115 7.065 -16.426 1.00 91.06 73 ASN A N 1
ATOM 571 C CA . ASN A 1 73 ? -5.187 5.963 -17.385 1.00 91.06 73 ASN A CA 1
ATOM 572 C C . ASN A 1 73 ? -4.541 4.665 -16.869 1.00 91.06 73 ASN A C 1
ATOM 574 O O . ASN A 1 73 ? -4.636 3.647 -17.553 1.00 91.06 73 ASN A O 1
ATOM 578 N N . GLY A 1 74 ? -3.923 4.702 -15.686 1.00 91.56 74 GLY A N 1
ATOM 579 C CA . GLY A 1 74 ? -3.154 3.614 -15.094 1.00 91.56 74 GLY A CA 1
ATOM 580 C C . GLY A 1 74 ? -1.773 3.460 -15.731 1.00 91.56 74 GLY A C 1
ATOM 581 O O . GLY A 1 74 ? -1.633 3.429 -16.954 1.00 91.56 74 GLY A O 1
ATOM 582 N N . SER A 1 75 ? -0.748 3.325 -14.893 1.00 93.50 75 SER A N 1
ATOM 583 C CA . SER A 1 75 ? 0.608 2.930 -15.303 1.00 93.50 75 SER A CA 1
ATOM 584 C C . SER A 1 75 ? 0.807 1.412 -15.215 1.00 93.50 75 SER A C 1
ATOM 586 O O . SER A 1 75 ? 1.645 0.850 -15.918 1.00 93.50 75 SER A O 1
ATOM 588 N N . GLY A 1 76 ? -0.005 0.728 -14.401 1.00 95.94 76 GLY A N 1
ATOM 589 C CA . GLY A 1 76 ? 0.022 -0.715 -14.208 1.00 95.94 76 GLY A CA 1
ATOM 590 C C . GLY A 1 76 ? 0.857 -1.186 -13.015 1.00 95.94 76 GLY A C 1
ATOM 591 O O . GLY A 1 76 ? 0.974 -2.400 -12.835 1.00 95.94 76 GLY A O 1
ATOM 592 N N . PHE A 1 77 ? 1.398 -0.295 -12.177 1.00 96.62 77 PHE A N 1
ATOM 593 C CA . PHE A 1 77 ? 2.239 -0.669 -11.029 1.00 96.62 77 PHE A CA 1
ATOM 594 C C . PHE A 1 77 ? 1.438 -1.410 -9.959 1.00 96.62 77 PHE A C 1
ATOM 596 O O . PHE A 1 77 ? 1.820 -2.496 -9.519 1.00 96.62 77 PHE A O 1
ATOM 603 N N . VAL A 1 78 ? 0.260 -0.898 -9.606 1.00 96.62 78 VAL A N 1
ATOM 604 C CA . VAL A 1 78 ? -0.635 -1.572 -8.658 1.00 96.62 78 VAL A CA 1
ATOM 605 C C . VAL A 1 78 ? -1.188 -2.873 -9.244 1.00 96.62 78 VAL A C 1
ATOM 607 O O . VAL A 1 78 ? -1.369 -3.857 -8.524 1.00 96.62 78 VAL A O 1
ATOM 610 N N . ARG A 1 79 ? -1.405 -2.938 -10.566 1.00 96.88 79 ARG A N 1
ATOM 611 C CA . ARG A 1 79 ? -1.790 -4.192 -11.236 1.00 96.88 79 ARG A CA 1
ATOM 612 C C . ARG A 1 79 ? -0.675 -5.236 -11.150 1.00 96.88 79 ARG A C 1
ATOM 614 O O . ARG A 1 79 ? -0.975 -6.406 -10.918 1.00 96.88 79 ARG A O 1
ATOM 621 N N . PHE A 1 80 ? 0.577 -4.826 -11.339 1.00 96.94 80 PHE A N 1
ATOM 622 C CA . PHE A 1 80 ? 1.742 -5.689 -11.169 1.00 96.94 80 PHE A CA 1
ATOM 623 C C . PHE A 1 80 ? 1.813 -6.230 -9.738 1.00 96.94 80 PHE A C 1
ATOM 625 O O . PHE A 1 80 ? 1.857 -7.446 -9.557 1.00 96.94 80 PHE A O 1
ATOM 632 N N . LEU A 1 81 ? 1.694 -5.351 -8.735 1.00 96.56 81 LEU A N 1
ATOM 633 C CA . LEU A 1 81 ? 1.633 -5.749 -7.329 1.00 96.56 81 LEU A CA 1
ATOM 634 C C . LEU A 1 81 ? 0.523 -6.769 -7.072 1.00 96.56 81 LEU A C 1
ATOM 636 O O . LEU A 1 81 ? 0.764 -7.772 -6.416 1.00 96.56 81 LEU A O 1
ATOM 640 N N . TYR A 1 82 ? -0.682 -6.536 -7.592 1.00 96.81 82 TYR A N 1
ATOM 641 C CA . TYR A 1 82 ? -1.808 -7.452 -7.415 1.00 96.81 82 TYR A CA 1
ATOM 642 C C . TYR A 1 82 ? -1.517 -8.853 -7.972 1.00 96.81 82 TYR A C 1
ATOM 644 O O . TYR A 1 82 ? -1.833 -9.853 -7.329 1.00 96.81 82 TYR A O 1
ATOM 652 N N . ASN A 1 83 ? -0.902 -8.928 -9.154 1.00 97.69 83 ASN A N 1
ATOM 653 C CA . ASN A 1 83 ? -0.607 -10.196 -9.816 1.00 97.69 83 ASN A CA 1
ATOM 654 C C . ASN A 1 83 ? 0.545 -10.969 -9.146 1.00 97.69 83 ASN A C 1
ATOM 656 O O . ASN A 1 83 ? 0.544 -12.196 -9.201 1.00 97.69 83 ASN A O 1
ATOM 660 N N . ASP A 1 84 ? 1.499 -10.270 -8.521 1.00 96.19 84 ASP A N 1
ATOM 661 C CA . ASP A 1 84 ? 2.723 -10.850 -7.940 1.00 96.19 84 ASP A CA 1
ATOM 662 C C . ASP A 1 84 ? 2.809 -10.693 -6.407 1.00 96.19 84 ASP A C 1
ATOM 664 O O . ASP A 1 84 ? 3.874 -10.824 -5.803 1.00 96.19 84 ASP A O 1
ATOM 668 N N . PHE A 1 85 ? 1.679 -10.410 -5.749 1.00 95.69 85 PHE A N 1
ATOM 669 C CA . PHE A 1 85 ? 1.654 -9.951 -4.355 1.00 95.69 85 PHE A CA 1
ATOM 670 C C . PHE A 1 85 ? 2.364 -10.899 -3.383 1.00 95.69 85 PHE A C 1
ATOM 672 O O . PHE A 1 85 ? 3.117 -10.454 -2.521 1.00 95.69 85 PHE A O 1
ATOM 679 N N . GLN A 1 86 ? 2.126 -12.208 -3.519 1.00 95.25 86 GLN A N 1
ATOM 680 C CA . GLN A 1 86 ? 2.717 -13.210 -2.628 1.00 95.25 86 GLN A CA 1
ATOM 681 C C . GLN A 1 86 ? 4.243 -13.239 -2.740 1.00 95.25 86 GLN A C 1
ATOM 683 O O . GLN A 1 86 ? 4.915 -13.285 -1.717 1.00 95.25 86 GLN A O 1
ATOM 688 N N . ASN A 1 87 ? 4.784 -13.147 -3.956 1.00 93.50 87 ASN A N 1
ATOM 689 C CA . ASN A 1 87 ? 6.227 -13.150 -4.179 1.00 93.50 87 ASN A CA 1
ATOM 690 C C . ASN A 1 87 ? 6.873 -11.887 -3.604 1.00 93.50 87 ASN A C 1
ATOM 692 O O . ASN A 1 87 ? 7.821 -11.988 -2.833 1.00 93.50 87 ASN A O 1
ATOM 696 N N . ILE A 1 88 ? 6.302 -10.71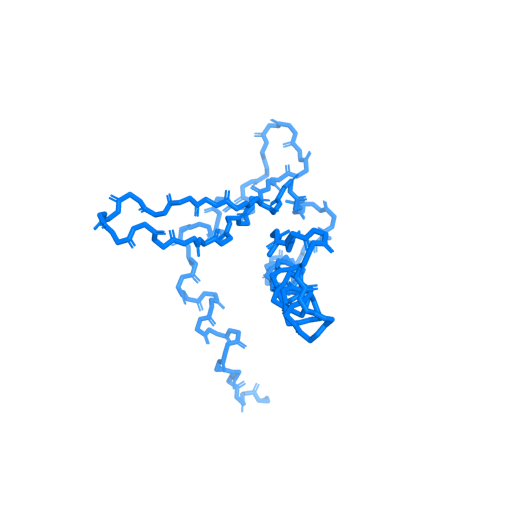1 -3.887 1.00 93.25 88 ILE A N 1
ATOM 697 C CA . ILE A 1 88 ? 6.791 -9.431 -3.352 1.00 93.25 88 ILE A CA 1
ATOM 698 C C . ILE A 1 88 ? 6.775 -9.434 -1.818 1.00 93.25 88 ILE A C 1
ATOM 700 O O . ILE A 1 88 ? 7.731 -8.989 -1.183 1.00 93.25 88 ILE A O 1
ATOM 704 N N . LEU A 1 89 ? 5.706 -9.955 -1.209 1.00 92.88 89 LEU A N 1
ATOM 705 C CA . LEU A 1 89 ? 5.603 -10.054 0.243 1.00 92.88 89 LEU A CA 1
ATOM 706 C C . LEU A 1 89 ? 6.641 -11.022 0.823 1.00 92.88 89 LEU A C 1
ATOM 708 O O . LEU A 1 89 ? 7.284 -10.692 1.816 1.00 92.88 89 LEU A O 1
ATOM 712 N N . SER A 1 90 ? 6.815 -12.198 0.218 1.00 92.25 90 SER A N 1
ATOM 713 C CA . SER A 1 90 ? 7.817 -13.174 0.651 1.00 92.25 90 SER A CA 1
ATOM 714 C C . SER A 1 90 ? 9.233 -12.608 0.567 1.00 92.25 90 SER A C 1
ATOM 716 O O . SER A 1 90 ? 9.958 -12.672 1.553 1.00 92.25 90 SER A O 1
ATOM 718 N N . GLU A 1 91 ? 9.603 -11.982 -0.552 1.00 88.94 91 GLU A N 1
ATOM 719 C CA . GLU A 1 91 ? 10.916 -11.347 -0.722 1.00 88.94 91 GLU A CA 1
ATOM 720 C C . GLU A 1 91 ? 11.168 -10.238 0.313 1.00 88.94 91 GLU A C 1
ATOM 722 O O . GLU A 1 91 ? 12.266 -10.128 0.857 1.00 88.94 91 GLU A O 1
ATOM 727 N N . ALA A 1 92 ? 10.146 -9.440 0.638 1.00 89.44 92 ALA A N 1
ATOM 728 C CA . ALA A 1 92 ? 10.257 -8.383 1.641 1.00 89.44 92 ALA A CA 1
ATOM 729 C C . ALA A 1 92 ? 10.446 -8.915 3.073 1.00 89.44 92 ALA A C 1
ATOM 731 O O . ALA A 1 92 ? 11.068 -8.253 3.906 1.00 89.44 92 ALA A O 1
ATOM 732 N N . MET A 1 93 ? 9.891 -10.090 3.375 1.00 90.00 93 MET A N 1
ATOM 733 C CA . MET A 1 93 ? 9.976 -10.723 4.695 1.00 90.00 93 MET A CA 1
ATOM 734 C C . MET A 1 93 ? 11.220 -11.609 4.846 1.00 90.00 93 MET A C 1
ATOM 736 O O . MET A 1 93 ? 11.698 -11.809 5.965 1.00 90.00 93 MET A O 1
ATOM 740 N N . GLU A 1 94 ? 11.748 -12.121 3.735 1.00 89.06 94 GLU A N 1
ATOM 741 C CA . GLU A 1 94 ? 12.909 -13.007 3.664 1.00 89.06 94 GLU A CA 1
ATOM 742 C C . GLU A 1 94 ? 14.006 -12.379 2.790 1.00 89.06 94 GLU A C 1
ATOM 744 O O . GLU A 1 94 ? 14.247 -12.830 1.667 1.00 89.06 94 GLU A O 1
ATOM 749 N N . PRO A 1 95 ? 14.704 -11.338 3.281 1.00 77.50 95 PRO A N 1
ATOM 750 C CA . PRO A 1 95 ? 15.760 -10.705 2.509 1.00 77.50 95 PRO A CA 1
ATOM 751 C C . PRO A 1 95 ? 16.870 -11.721 2.223 1.00 77.50 95 PRO A C 1
ATOM 753 O O . PRO A 1 95 ? 17.503 -12.264 3.135 1.00 77.50 95 PRO A O 1
ATOM 756 N N . SER A 1 96 ? 17.120 -11.995 0.944 1.00 71.62 96 SER A N 1
ATOM 757 C CA . SER A 1 96 ? 18.215 -12.872 0.544 1.00 71.62 96 SER A CA 1
ATOM 758 C C . SER A 1 96 ? 19.555 -12.177 0.792 1.00 71.62 96 SER A C 1
ATOM 760 O O . SER A 1 96 ? 19.830 -11.137 0.198 1.00 71.62 96 SER A O 1
ATOM 762 N N . ASN A 1 97 ? 20.420 -12.778 1.615 1.00 61.03 97 ASN A N 1
ATOM 763 C CA . ASN A 1 97 ? 21.805 -12.340 1.854 1.00 61.03 97 ASN A CA 1
ATOM 764 C C . ASN A 1 97 ? 22.732 -12.611 0.646 1.00 61.03 97 ASN A C 1
ATOM 766 O O . ASN A 1 97 ? 23.821 -13.165 0.812 1.00 61.03 97 ASN A O 1
ATOM 770 N N . MET A 1 98 ? 22.316 -12.286 -0.577 1.00 56.91 98 MET A N 1
ATOM 771 C CA . MET A 1 98 ? 23.239 -12.283 -1.711 1.00 56.91 98 MET A CA 1
ATOM 772 C C . MET A 1 98 ? 23.861 -10.893 -1.827 1.00 56.91 98 MET A C 1
ATOM 774 O O . MET A 1 98 ? 23.299 -9.998 -2.451 1.00 56.91 98 MET A O 1
ATOM 778 N N . ASN A 1 99 ? 24.997 -10.748 -1.134 1.00 45.81 99 ASN A N 1
ATOM 779 C CA . ASN A 1 99 ? 25.989 -9.695 -1.360 1.00 45.81 99 ASN A CA 1
ATOM 780 C C . ASN A 1 99 ? 26.581 -9.795 -2.768 1.00 45.81 99 ASN A C 1
ATOM 782 O O . ASN A 1 99 ? 26.889 -10.940 -3.178 1.00 45.81 99 ASN A O 1
#

Secondary structure (DSSP, 8-state):
----TTS-HHHHHHHHHHHHHHHHHHHHHHHHHHHHHT--GGGEEEEEEEEEE-TTTT--EEEEEEEEESSTT--SHHHHHHHHHHHHHHHHHS-----